Protein AF-B3VHR9-F1 (afdb_monomer_lite)

pLDDT: mean 91.95, std 8.03, range [50.22, 98.56]

Structure (mmCIF, N/CA/C/O backbone):
data_AF-B3VHR9-F1
#
_entry.id   AF-B3VHR9-F1
#
loop_
_atom_site.group_PDB
_atom_site.id
_atom_site.type_symbol
_atom_site.label_atom_id
_atom_site.label_alt_id
_atom_site.label_comp_id
_atom_site.label_asym_id
_atom_site.label_entity_id
_atom_site.label_seq_id
_atom_site.pdbx_PDB_ins_code
_atom_site.Cartn_x
_atom_site.Cartn_y
_atom_site.Cartn_z
_atom_site.occupancy
_atom_site.B_iso_or_equiv
_atom_site.auth_seq_id
_atom_site.auth_comp_id
_atom_site.auth_asym_id
_atom_site.auth_atom_id
_atom_site.pdbx_PDB_model_num
ATOM 1 N N . MET A 1 1 ? -18.733 4.917 13.912 1.00 50.22 1 MET A N 1
AT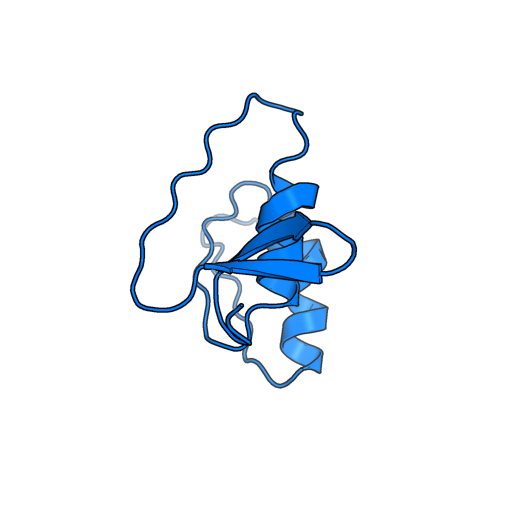OM 2 C CA . MET A 1 1 ? -17.531 4.851 13.050 1.00 50.22 1 MET A CA 1
ATOM 3 C C . MET A 1 1 ? -17.327 3.386 12.721 1.00 50.22 1 MET A C 1
ATOM 5 O O . MET A 1 1 ? -17.398 2.587 13.644 1.00 50.22 1 MET A O 1
ATOM 9 N N . GLY A 1 2 ? -17.244 3.021 11.441 1.00 57.38 2 GLY A N 1
ATOM 10 C CA . GLY A 1 2 ? -17.187 1.611 11.042 1.00 57.38 2 GLY A CA 1
ATOM 11 C C . GLY A 1 2 ? -15.868 0.950 11.449 1.00 57.38 2 GLY A C 1
ATOM 12 O O . GLY A 1 2 ? -14.835 1.609 11.449 1.00 57.38 2 GLY A O 1
ATOM 13 N N . ASN A 1 3 ? -15.906 -0.348 11.756 1.00 73.31 3 ASN A N 1
ATOM 14 C CA . ASN A 1 3 ? -14.710 -1.149 12.064 1.00 73.31 3 ASN A CA 1
ATOM 15 C C . ASN A 1 3 ? -14.025 -1.710 10.801 1.00 73.31 3 ASN A C 1
ATOM 17 O O . ASN A 1 3 ? -13.046 -2.443 10.898 1.00 73.31 3 ASN A O 1
ATOM 21 N N . LYS A 1 4 ? -14.569 -1.418 9.613 1.00 85.81 4 LYS A N 1
ATOM 22 C CA . LYS A 1 4 ? -14.107 -1.927 8.319 1.00 85.81 4 LYS A CA 1
ATOM 23 C C . LYS A 1 4 ? -14.411 -0.897 7.233 1.00 85.81 4 LYS A C 1
ATOM 25 O O . LYS A 1 4 ? -15.503 -0.329 7.222 1.00 85.81 4 LYS A O 1
ATOM 30 N N . GLY A 1 5 ? -13.453 -0.645 6.344 1.00 90.94 5 GLY A N 1
ATOM 31 C CA . GLY A 1 5 ? -13.581 0.371 5.302 1.00 90.94 5 GLY A CA 1
ATOM 32 C C . GLY A 1 5 ? -12.251 1.007 4.907 1.00 90.94 5 GLY A C 1
ATOM 33 O O . GLY A 1 5 ? -11.186 0.566 5.338 1.00 90.94 5 GLY A O 1
ATOM 34 N N . ILE A 1 6 ? -12.327 2.058 4.094 1.00 92.69 6 ILE A N 1
ATOM 35 C CA . ILE A 1 6 ? -11.171 2.862 3.690 1.00 92.69 6 ILE A CA 1
ATOM 36 C C . ILE A 1 6 ? -10.844 3.837 4.820 1.00 92.69 6 ILE A C 1
ATOM 38 O O . ILE A 1 6 ? -11.682 4.651 5.208 1.00 92.69 6 ILE A O 1
ATOM 42 N N . LEU A 1 7 ? -9.626 3.767 5.347 1.00 93.56 7 LEU A N 1
ATOM 43 C CA . LEU A 1 7 ? -9.101 4.725 6.310 1.00 93.56 7 LEU A CA 1
ATOM 44 C C . LEU A 1 7 ? -8.889 6.077 5.616 1.00 93.56 7 LEU A C 1
ATOM 46 O O . LEU A 1 7 ? -8.086 6.177 4.689 1.00 93.56 7 LEU A O 1
ATOM 50 N N . VAL A 1 8 ? -9.588 7.115 6.077 1.00 93.00 8 VAL A N 1
ATOM 51 C CA . VAL A 1 8 ? -9.522 8.467 5.485 1.00 93.00 8 VAL A CA 1
ATOM 52 C C . VAL A 1 8 ? -8.880 9.508 6.394 1.00 93.00 8 VAL A C 1
ATOM 54 O O . VAL A 1 8 ? -8.548 10.598 5.940 1.00 93.00 8 VAL A O 1
ATOM 57 N N . GLY A 1 9 ? -8.680 9.194 7.675 1.00 92.38 9 GLY A N 1
ATOM 58 C CA . GLY A 1 9 ? -8.006 10.104 8.593 1.00 92.38 9 GLY A CA 1
ATOM 59 C C . GLY A 1 9 ? -8.175 9.737 10.059 1.00 92.38 9 GLY A C 1
ATOM 60 O O . GLY A 1 9 ? -8.562 8.620 10.411 1.00 92.38 9 GLY A O 1
ATOM 61 N N . LYS A 1 10 ? -7.883 10.709 10.925 1.00 93.06 10 LYS A N 1
ATOM 62 C CA . LYS A 1 10 ? -8.004 10.603 12.380 1.00 93.06 10 LYS A CA 1
ATOM 63 C C . LYS A 1 10 ? -8.631 11.882 12.930 1.00 93.06 10 LYS A C 1
ATOM 65 O O . LYS A 1 10 ? -8.221 12.973 12.550 1.00 93.06 10 LYS A O 1
ATOM 70 N N . TYR A 1 11 ? -9.582 11.751 13.846 1.00 94.19 11 TYR A N 1
ATOM 71 C CA . TYR A 1 11 ? -10.235 12.874 14.520 1.00 94.19 11 TYR A CA 1
ATOM 72 C C . TYR A 1 11 ? -10.436 12.539 15.999 1.00 94.19 11 TYR A C 1
ATOM 74 O O . TYR A 1 11 ? -10.938 11.464 16.318 1.00 94.19 11 TYR A O 1
ATOM 82 N N . HIS A 1 12 ? -9.995 13.421 16.906 1.00 95.25 12 HIS A N 1
ATOM 83 C CA . HIS A 1 12 ? -9.997 13.185 18.367 1.00 95.25 12 HIS A CA 1
ATOM 84 C C . HIS A 1 12 ? -9.454 11.805 18.752 1.00 95.25 12 HIS A C 1
ATOM 86 O O . HIS A 1 12 ? -10.093 11.024 19.453 1.00 95.25 12 HIS A O 1
ATOM 92 N N . ASN A 1 13 ? -8.274 11.477 18.224 1.00 93.00 13 ASN A N 1
ATOM 93 C CA . ASN A 1 13 ? -7.612 10.186 18.406 1.00 93.00 13 ASN A CA 1
ATOM 94 C C . ASN A 1 13 ? -8.363 8.942 17.891 1.00 93.00 13 ASN A C 1
ATOM 96 O O . ASN A 1 13 ? -7.849 7.837 18.040 1.00 93.00 13 ASN A O 1
ATOM 100 N N . LYS A 1 14 ? -9.504 9.097 17.216 1.00 91.44 14 LYS A N 1
ATOM 101 C CA . LYS A 1 14 ? -10.256 7.998 16.603 1.00 91.44 14 LYS A CA 1
ATOM 102 C C . LYS A 1 14 ? -10.002 7.951 15.104 1.00 91.44 14 LYS A C 1
ATOM 104 O O . LYS A 1 14 ? -9.991 8.988 14.441 1.00 91.44 14 LYS A O 1
ATOM 109 N N . TYR A 1 15 ? -9.797 6.752 14.568 1.00 92.75 15 TYR A N 1
ATOM 110 C CA . TYR A 1 15 ? -9.681 6.557 13.127 1.00 92.75 15 TYR A CA 1
ATOM 111 C C . TYR A 1 15 ? -11.035 6.751 12.445 1.00 92.75 15 TYR A C 1
ATOM 113 O O . TYR A 1 15 ? -12.067 6.276 12.922 1.00 92.75 15 TYR A O 1
ATOM 121 N N . LEU A 1 16 ? -11.016 7.462 11.322 1.00 92.62 16 LEU A N 1
ATOM 122 C CA . LEU A 1 16 ? -12.174 7.679 10.469 1.00 92.62 16 LEU A CA 1
ATOM 123 C C . LEU A 1 16 ? -12.104 6.710 9.294 1.00 92.62 16 LEU A C 1
ATOM 125 O O . LEU A 1 16 ? -11.130 6.717 8.539 1.00 92.62 16 LEU A O 1
ATOM 129 N N . MET A 1 17 ? -13.142 5.889 9.141 1.00 92.19 17 MET A N 1
ATOM 130 C CA . MET A 1 17 ? -13.234 4.889 8.079 1.00 92.19 17 MET A CA 1
ATOM 131 C C . MET A 1 17 ? -14.522 5.077 7.279 1.00 92.19 17 MET A C 1
ATOM 133 O O . MET A 1 17 ? -15.604 5.182 7.862 1.00 92.19 17 MET A O 1
ATOM 137 N N . LEU A 1 18 ? -14.395 5.089 5.952 1.00 91.75 18 LEU A N 1
ATOM 138 C CA . LEU A 1 18 ? -15.512 5.022 5.013 1.00 91.75 18 LEU A CA 1
ATOM 139 C C . LEU A 1 18 ? -15.858 3.555 4.762 1.00 91.75 18 LEU A C 1
ATOM 141 O O . LEU A 1 18 ? -15.090 2.828 4.132 1.00 91.75 18 LEU A O 1
ATOM 145 N N . GLY A 1 19 ? -16.979 3.110 5.327 1.00 89.19 19 GLY A N 1
ATOM 146 C CA . GLY A 1 19 ? -17.474 1.741 5.192 1.00 89.19 19 GLY A CA 1
ATOM 147 C C . GLY A 1 19 ? -18.484 1.577 4.055 1.00 89.19 19 GLY A C 1
ATOM 148 O O . GLY A 1 19 ? -18.979 2.550 3.492 1.00 89.19 19 GLY A O 1
ATOM 149 N N . GLY A 1 20 ? -18.840 0.325 3.770 1.00 86.00 20 GLY A N 1
ATOM 150 C CA . GLY A 1 20 ? -19.805 -0.021 2.725 1.00 86.00 20 GLY A CA 1
ATOM 151 C C . GLY A 1 20 ? -19.222 0.030 1.311 1.00 86.00 20 GLY A C 1
ATOM 152 O O . GLY A 1 20 ? -18.020 0.201 1.114 1.00 86.00 20 GLY A O 1
ATOM 153 N N . GLN A 1 21 ? -20.090 -0.153 0.316 1.00 83.50 21 GLN A N 1
ATOM 154 C CA . GLN A 1 21 ? -19.725 -0.106 -1.099 1.00 83.50 21 GLN A CA 1
ATOM 155 C C . GLN A 1 21 ? -19.714 1.350 -1.577 1.00 83.50 21 GLN A C 1
ATOM 157 O O . GLN A 1 21 ? -20.693 1.854 -2.121 1.00 83.50 21 GLN A O 1
ATOM 162 N N . GLN A 1 22 ? -18.611 2.044 -1.311 1.00 83.62 22 GLN A N 1
ATOM 163 C CA . GLN A 1 22 ? -18.411 3.444 -1.680 1.00 83.62 22 GLN A CA 1
ATOM 164 C C . GLN A 1 22 ? -17.165 3.604 -2.550 1.00 83.62 22 GLN A C 1
ATOM 166 O O . GLN A 1 22 ? -16.201 2.849 -2.423 1.00 83.62 22 GLN A O 1
ATOM 171 N N . PHE A 1 23 ? -17.177 4.623 -3.406 1.00 87.81 23 PHE A N 1
ATOM 172 C CA . PHE A 1 23 ? -16.016 5.033 -4.190 1.00 87.81 23 PHE A CA 1
ATOM 173 C C . PHE A 1 23 ? -15.342 6.241 -3.540 1.00 87.81 23 PHE A C 1
ATOM 175 O O . PHE A 1 23 ? -16.014 7.117 -2.997 1.00 87.81 23 PHE A O 1
ATOM 182 N N . VAL A 1 24 ? -14.010 6.299 -3.613 1.00 90.12 24 VAL A N 1
ATOM 183 C CA . VAL A 1 24 ? -13.207 7.402 -3.069 1.00 90.12 24 VAL A CA 1
ATOM 184 C C . VAL A 1 24 ? -12.286 7.940 -4.156 1.00 90.12 24 VAL A C 1
ATOM 186 O O . VAL A 1 24 ? -11.545 7.181 -4.776 1.00 90.12 24 VAL A O 1
ATOM 189 N N . LEU A 1 25 ? -12.301 9.260 -4.346 1.00 92.81 25 LEU A N 1
ATOM 190 C CA . LEU A 1 25 ? -11.330 9.984 -5.161 1.00 92.81 25 LEU A CA 1
ATOM 191 C C . LEU A 1 25 ? -10.429 10.815 -4.242 1.00 92.81 25 LEU A C 1
ATOM 193 O O . LEU A 1 25 ? -10.911 11.679 -3.513 1.00 92.81 25 LEU A O 1
ATOM 197 N N . LEU A 1 26 ? -9.117 10.577 -4.302 1.00 91.75 26 LEU A N 1
ATOM 198 C CA . LEU A 1 26 ? -8.118 11.381 -3.599 1.00 91.75 26 LEU A CA 1
ATOM 199 C C . LEU A 1 26 ? -7.384 12.288 -4.589 1.00 91.75 26 LEU A C 1
ATOM 201 O O . LEU A 1 26 ? -6.508 11.835 -5.327 1.00 91.75 26 LEU A O 1
ATOM 205 N N . ALA A 1 27 ? -7.703 13.578 -4.563 1.00 92.25 27 ALA A N 1
ATOM 206 C CA . ALA A 1 27 ? -6.980 14.595 -5.316 1.00 92.25 27 ALA A CA 1
ATOM 207 C C . ALA A 1 27 ? -5.936 15.266 -4.413 1.00 92.25 27 ALA A C 1
ATOM 209 O O . ALA A 1 27 ? -6.280 15.895 -3.416 1.00 92.25 27 ALA A O 1
ATOM 210 N N . ALA A 1 28 ? -4.654 15.126 -4.754 1.00 91.44 28 ALA A N 1
ATOM 211 C CA . ALA A 1 28 ? -3.570 15.797 -4.042 1.00 91.44 28 ALA A CA 1
ATOM 212 C C . ALA A 1 28 ? -2.368 16.054 -4.974 1.00 91.44 28 ALA A C 1
ATOM 214 O O . ALA A 1 28 ? -2.026 15.166 -5.770 1.00 91.44 28 ALA A O 1
ATOM 215 N N . PRO A 1 29 ? -1.679 17.211 -4.858 1.00 91.38 29 PRO A N 1
ATOM 216 C CA . PRO A 1 29 ? -0.510 17.539 -5.677 1.00 91.38 29 PRO A CA 1
ATOM 217 C C . PRO A 1 29 ? 0.609 16.494 -5.597 1.00 91.38 29 PRO A C 1
ATOM 219 O O . PRO A 1 29 ? 0.659 15.644 -4.700 1.00 91.38 29 PRO A O 1
ATOM 222 N N . THR A 1 30 ? 1.569 16.545 -6.516 1.00 89.38 30 THR A N 1
ATOM 223 C CA . THR A 1 30 ? 2.800 15.751 -6.384 1.00 89.38 30 THR A CA 1
ATOM 224 C C . THR A 1 30 ? 3.549 16.122 -5.104 1.00 89.38 30 THR A C 1
ATOM 226 O O . THR A 1 30 ? 3.549 17.282 -4.709 1.00 89.38 30 THR A O 1
ATOM 229 N N . ARG A 1 31 ? 4.197 15.139 -4.460 1.00 87.00 31 ARG A N 1
ATOM 230 C CA . ARG A 1 31 ? 4.972 15.320 -3.211 1.00 87.00 31 ARG A CA 1
ATOM 231 C C . ARG A 1 31 ? 4.165 15.824 -1.997 1.00 87.00 31 ARG A C 1
ATOM 233 O O . ARG A 1 31 ? 4.749 16.155 -0.979 1.00 87.00 31 ARG A O 1
ATOM 240 N N . SER A 1 32 ? 2.834 15.779 -2.059 1.00 90.50 32 SER A N 1
ATOM 241 C CA . SER A 1 32 ? 1.922 16.097 -0.941 1.00 90.50 32 SER A CA 1
ATOM 242 C C . SER A 1 32 ? 1.793 14.992 0.118 1.00 90.50 32 SER A C 1
ATOM 244 O O . SER A 1 32 ? 1.020 15.123 1.060 1.00 90.50 32 SER A O 1
ATOM 246 N N . GLY A 1 33 ? 2.492 13.866 -0.053 1.00 90.50 33 GLY A N 1
ATOM 247 C CA . GLY A 1 33 ? 2.438 12.753 0.895 1.00 90.50 33 GLY A CA 1
ATOM 248 C C . GLY A 1 33 ? 1.235 11.816 0.746 1.00 90.50 33 GLY A C 1
ATOM 249 O O . GLY A 1 33 ? 1.074 10.943 1.589 1.00 90.50 33 GLY A O 1
ATOM 250 N N . LYS A 1 34 ? 0.427 11.904 -0.326 1.00 92.06 34 LYS A N 1
ATOM 251 C CA . LYS A 1 34 ? -0.743 11.014 -0.533 1.00 92.06 34 LYS A CA 1
ATOM 252 C C . LYS A 1 34 ? -0.453 9.509 -0.395 1.00 92.06 34 LYS A C 1
ATOM 254 O O . LYS A 1 34 ? -1.301 8.765 0.094 1.00 92.06 34 LYS A O 1
ATOM 259 N N . GLY A 1 35 ? 0.748 9.072 -0.786 1.00 91.50 35 GLY A N 1
ATOM 260 C CA . GLY A 1 35 ? 1.194 7.686 -0.631 1.00 91.50 35 GLY A CA 1
ATOM 261 C C . GLY A 1 35 ? 1.291 7.278 0.840 1.00 91.50 35 GLY A C 1
ATOM 262 O O . GLY A 1 35 ? 0.687 6.297 1.254 1.00 91.50 35 GLY A O 1
ATOM 263 N N . VAL A 1 36 ? 1.976 8.091 1.645 1.00 93.56 36 VAL A N 1
ATOM 264 C CA . VAL A 1 36 ? 2.183 7.850 3.081 1.00 93.56 36 VAL A CA 1
ATOM 265 C C . VAL A 1 36 ? 0.920 8.127 3.903 1.00 93.56 36 VAL A C 1
ATOM 267 O O . VAL A 1 36 ? 0.677 7.444 4.890 1.00 93.56 36 VAL A O 1
ATOM 270 N N . ALA A 1 37 ? 0.104 9.104 3.505 1.00 91.88 37 ALA A N 1
ATOM 271 C CA . ALA A 1 37 ? -1.067 9.527 4.270 1.00 91.88 37 ALA A CA 1
ATOM 272 C C . ALA A 1 37 ? -2.298 8.634 4.055 1.00 91.88 37 ALA A C 1
ATOM 274 O O . ALA A 1 37 ? -3.059 8.425 4.995 1.00 91.88 37 ALA A O 1
ATOM 275 N N . ILE A 1 38 ? -2.506 8.118 2.835 1.00 94.25 38 ILE A N 1
ATOM 276 C CA . ILE A 1 38 ? -3.714 7.353 2.485 1.00 94.25 38 ILE A CA 1
ATOM 277 C C . ILE A 1 38 ? -3.382 5.973 1.917 1.00 94.25 38 ILE A C 1
ATOM 279 O O . ILE A 1 38 ? -3.918 4.983 2.412 1.00 94.25 38 ILE A O 1
ATOM 283 N N . VAL A 1 39 ? -2.516 5.875 0.902 1.00 95.56 39 VAL A N 1
ATOM 284 C CA . VAL A 1 39 ? -2.327 4.614 0.156 1.00 95.56 39 VAL A CA 1
ATOM 285 C C . VAL A 1 39 ? -1.710 3.523 1.034 1.00 95.56 39 VAL A C 1
ATOM 287 O O . VAL A 1 39 ? -2.338 2.494 1.265 1.00 95.56 39 VAL A O 1
ATOM 290 N N . ILE A 1 40 ? -0.514 3.760 1.575 1.00 97.06 40 ILE A N 1
ATOM 291 C CA .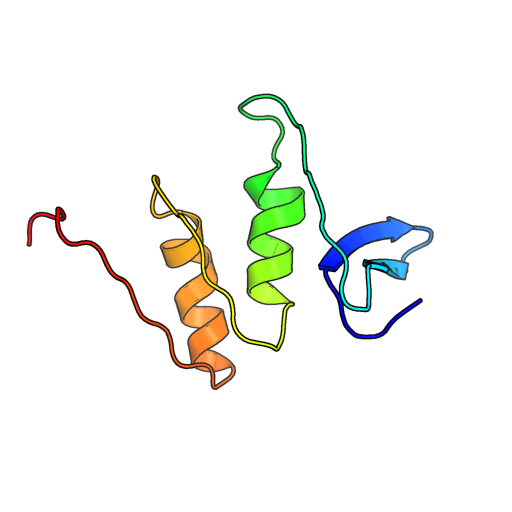 ILE A 1 40 ? 0.220 2.792 2.398 1.00 97.06 40 ILE A CA 1
ATOM 292 C C . ILE A 1 40 ? -0.583 2.399 3.651 1.00 97.06 40 ILE A C 1
ATOM 294 O O . ILE A 1 40 ? -0.745 1.199 3.873 1.00 97.06 40 ILE A O 1
ATOM 298 N N . PRO A 1 41 ? -1.163 3.333 4.438 1.00 96.38 41 PRO A N 1
ATOM 299 C CA . PRO A 1 41 ? -1.989 2.965 5.587 1.00 96.38 41 PRO A CA 1
ATOM 300 C C . PRO A 1 41 ? -3.164 2.057 5.224 1.00 96.38 41 PRO A C 1
ATOM 302 O O . PRO A 1 41 ? -3.436 1.099 5.942 1.00 96.38 41 PRO A O 1
ATOM 305 N N . ASN A 1 42 ? -3.834 2.300 4.092 1.00 96.25 42 ASN A N 1
ATOM 306 C CA . ASN A 1 42 ? -4.911 1.422 3.639 1.00 96.25 42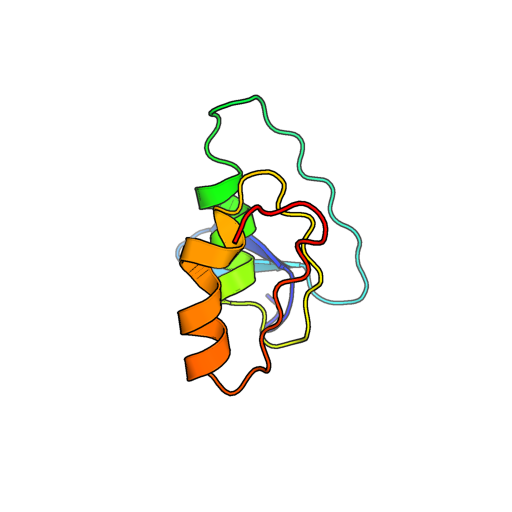 ASN A CA 1
ATOM 307 C C . ASN A 1 42 ? -4.388 0.054 3.194 1.00 96.25 42 ASN A C 1
ATOM 309 O O . ASN A 1 42 ? -4.985 -0.953 3.547 1.00 96.25 42 ASN A O 1
ATOM 313 N N . LEU A 1 43 ? -3.251 -0.028 2.504 1.00 97.56 43 LEU A N 1
ATOM 314 C CA . LEU A 1 43 ? -2.660 -1.322 2.143 1.00 97.56 43 LEU A CA 1
ATOM 315 C C . LEU A 1 43 ? -2.182 -2.129 3.356 1.00 97.56 43 LEU A C 1
ATOM 317 O O . LEU A 1 43 ? -2.138 -3.356 3.290 1.00 97.56 43 LEU A O 1
ATOM 321 N N . LEU A 1 44 ? -1.865 -1.476 4.471 1.00 96.62 44 LEU A N 1
ATOM 322 C CA . LEU A 1 44 ? -1.532 -2.155 5.722 1.00 96.62 44 LEU A CA 1
ATOM 323 C C . LEU A 1 44 ? -2.778 -2.507 6.553 1.00 96.62 44 LEU A C 1
ATOM 325 O O . LEU A 1 44 ? -2.762 -3.499 7.269 1.00 96.62 44 LEU A O 1
ATOM 329 N N . ASN A 1 45 ? -3.865 -1.738 6.459 1.00 94.44 45 ASN A N 1
ATOM 330 C CA . ASN A 1 45 ? -5.048 -1.921 7.307 1.00 94.44 45 ASN A CA 1
ATOM 331 C C . ASN A 1 45 ? -6.203 -2.691 6.639 1.00 94.44 45 ASN A C 1
ATOM 333 O O . ASN A 1 45 ? -6.998 -3.329 7.325 1.00 94.44 45 ASN A O 1
ATOM 337 N N . TYR A 1 46 ? -6.347 -2.613 5.314 1.00 94.25 46 TYR A N 1
ATOM 338 C CA . TYR A 1 46 ? -7.487 -3.193 4.605 1.00 94.25 46 TYR A CA 1
ATOM 339 C C . TYR A 1 46 ? -7.383 -4.720 4.589 1.00 94.25 46 TYR A C 1
ATOM 341 O O . TYR A 1 46 ? -6.465 -5.291 3.987 1.00 94.25 46 TYR A O 1
ATOM 349 N N . SER A 1 47 ? -8.324 -5.362 5.283 1.00 91.19 47 SER A N 1
ATOM 350 C CA . SER A 1 47 ? -8.304 -6.799 5.566 1.00 91.19 47 SER A CA 1
ATOM 351 C C . SER A 1 47 ? -8.726 -7.669 4.387 1.00 91.19 47 SER A C 1
ATOM 353 O O . SER A 1 47 ? -8.342 -8.834 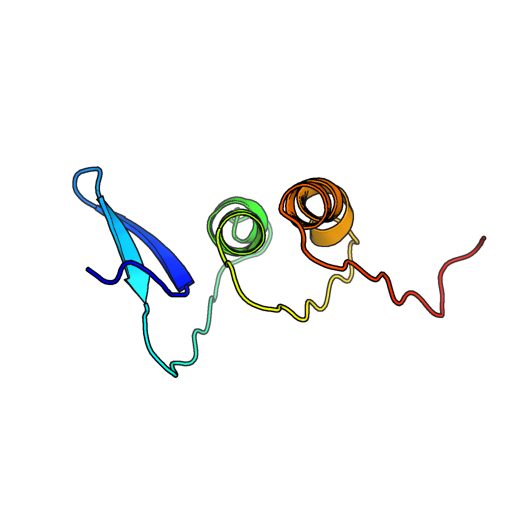4.334 1.00 91.19 47 SER A O 1
ATOM 355 N N . ASP A 1 48 ? -9.468 -7.104 3.436 1.00 92.62 48 ASP A N 1
ATOM 356 C CA . ASP A 1 48 ? -9.884 -7.809 2.229 1.00 92.62 48 ASP A CA 1
ATOM 357 C C . ASP A 1 48 ? -8.844 -7.662 1.100 1.00 92.62 48 ASP A C 1
ATOM 359 O O . ASP A 1 48 ? -7.759 -7.086 1.256 1.00 92.62 48 ASP A O 1
ATOM 363 N N . SER A 1 49 ? -9.191 -8.212 -0.063 1.00 95.00 49 SER A N 1
ATOM 364 C CA . SER A 1 49 ? -8.358 -8.195 -1.265 1.00 95.00 49 SER A CA 1
ATOM 365 C C . SER A 1 49 ? -8.211 -6.789 -1.848 1.00 95.00 49 SER A C 1
ATOM 367 O O . SER A 1 49 ? -9.140 -5.984 -1.810 1.00 95.00 49 SER A O 1
ATOM 369 N N . VAL A 1 50 ? -7.043 -6.515 -2.429 1.00 96.12 50 VAL A N 1
ATOM 370 C CA . VAL A 1 50 ? -6.728 -5.246 -3.097 1.00 96.12 50 VAL A CA 1
ATOM 371 C C . VAL A 1 50 ? -6.032 -5.518 -4.426 1.00 96.12 50 VAL A C 1
ATOM 373 O O . VAL A 1 50 ? -5.218 -6.433 -4.530 1.00 96.12 50 VAL A O 1
ATOM 376 N N . VAL A 1 51 ? -6.332 -4.692 -5.425 1.00 97.12 51 VAL A N 1
ATOM 377 C CA . VAL A 1 51 ? -5.592 -4.612 -6.688 1.00 97.12 51 VAL A CA 1
ATOM 378 C C . VAL A 1 51 ? -5.039 -3.200 -6.778 1.00 97.12 51 VAL A C 1
ATOM 380 O O . VAL A 1 51 ? -5.777 -2.233 -6.588 1.00 97.12 51 VAL A O 1
ATOM 383 N N . VAL A 1 52 ? -3.736 -3.077 -7.015 1.00 97.06 52 VAL A N 1
ATOM 384 C CA . VAL A 1 52 ? -3.031 -1.796 -6.948 1.00 97.06 52 VAL A CA 1
ATOM 385 C C . VAL A 1 52 ? -2.261 -1.588 -8.239 1.00 97.06 52 VAL A C 1
ATOM 387 O O . VAL A 1 52 ? -1.414 -2.404 -8.592 1.00 97.06 52 VAL A O 1
ATOM 390 N N . LEU A 1 53 ? -2.527 -0.474 -8.919 1.00 96.44 53 LEU A N 1
ATOM 391 C CA . LEU A 1 53 ? -1.642 0.022 -9.966 1.00 96.44 53 LEU A CA 1
ATOM 392 C C . LEU A 1 53 ? -0.467 0.744 -9.300 1.00 96.44 53 LEU A C 1
ATOM 394 O O . LEU A 1 53 ? -0.637 1.825 -8.735 1.00 96.44 53 LEU A O 1
ATOM 398 N N . ASP A 1 54 ? 0.714 0.139 -9.353 1.00 95.06 54 ASP A N 1
ATOM 399 C CA . ASP A 1 54 ? 1.902 0.609 -8.640 1.00 95.06 54 ASP A CA 1
ATOM 400 C C . ASP A 1 54 ? 3.065 0.885 -9.596 1.00 95.06 54 ASP A C 1
ATOM 402 O O . ASP A 1 54 ? 4.042 0.145 -9.653 1.00 95.06 54 ASP A O 1
ATOM 406 N N . LEU A 1 55 ? 2.958 1.975 -10.361 1.00 90.88 55 LEU A N 1
ATOM 407 C CA . LEU A 1 55 ? 3.937 2.341 -11.397 1.00 90.88 55 LEU A CA 1
ATOM 408 C C . LEU A 1 55 ? 5.369 2.524 -10.869 1.00 90.88 55 LEU A C 1
ATOM 410 O O . LEU A 1 55 ? 6.316 2.444 -11.642 1.00 90.88 55 LEU A O 1
ATOM 414 N N . LYS A 1 56 ? 5.529 2.819 -9.573 1.00 91.12 56 LYS A N 1
ATOM 415 C CA . LYS A 1 56 ? 6.834 3.054 -8.937 1.00 91.12 56 LYS A CA 1
ATOM 416 C C . LYS A 1 56 ? 7.322 1.887 -8.084 1.00 91.12 56 LYS A C 1
ATOM 418 O O . LYS A 1 56 ? 8.405 1.979 -7.518 1.00 91.12 56 LYS A O 1
ATOM 423 N N . LEU A 1 57 ? 6.511 0.840 -7.939 1.00 94.50 57 LEU A N 1
ATOM 424 C CA . LEU A 1 57 ? 6.763 -0.309 -7.068 1.00 94.50 57 LEU A CA 1
ATOM 425 C C . LEU A 1 57 ? 6.881 0.012 -5.557 1.00 94.50 57 LEU A C 1
ATOM 427 O O . LEU A 1 57 ? 7.178 -0.868 -4.748 1.00 94.50 57 LEU A O 1
ATOM 431 N N . GLU A 1 58 ? 6.631 1.256 -5.139 1.00 96.06 58 GLU A N 1
ATOM 432 C CA . GLU A 1 58 ? 6.758 1.692 -3.741 1.00 96.06 58 GLU A CA 1
ATOM 433 C C . GLU A 1 58 ? 5.729 0.990 -2.845 1.00 96.06 58 GLU A C 1
ATOM 435 O O . GLU A 1 58 ? 6.048 0.569 -1.731 1.00 96.06 58 GLU A O 1
ATOM 440 N N . ASN A 1 59 ? 4.497 0.818 -3.331 1.00 97.56 59 ASN A N 1
ATOM 441 C CA . ASN A 1 59 ? 3.436 0.191 -2.549 1.00 97.56 59 ASN A CA 1
ATOM 442 C C . ASN A 1 59 ? 3.738 -1.291 -2.318 1.00 97.56 59 ASN A C 1
ATOM 444 O O . ASN A 1 59 ? 3.597 -1.784 -1.195 1.00 97.56 59 ASN A O 1
ATOM 448 N N . PHE A 1 60 ? 4.182 -1.999 -3.359 1.00 97.62 60 PHE A N 1
ATOM 449 C CA . PHE A 1 60 ? 4.561 -3.400 -3.263 1.00 97.62 60 PHE A CA 1
ATOM 450 C C . PHE A 1 60 ? 5.739 -3.584 -2.305 1.00 97.62 60 PHE A C 1
ATOM 452 O O . PHE A 1 60 ? 5.637 -4.372 -1.361 1.00 97.62 60 PHE A O 1
ATOM 459 N N . LEU A 1 61 ? 6.827 -2.830 -2.486 1.00 97.62 61 LEU A N 1
ATOM 460 C CA . LEU A 1 61 ? 8.033 -2.949 -1.661 1.00 97.62 61 LEU A CA 1
ATOM 461 C C . LEU A 1 61 ? 7.756 -2.685 -0.175 1.00 97.62 61 LEU A C 1
ATOM 463 O O . LEU A 1 61 ? 8.277 -3.398 0.684 1.00 97.62 61 LEU A O 1
ATOM 467 N N . LEU A 1 62 ? 6.906 -1.702 0.134 1.00 98.06 62 LEU A N 1
ATOM 468 C CA . LEU A 1 62 ? 6.632 -1.296 1.513 1.00 98.06 62 LEU A CA 1
ATOM 469 C C . LEU A 1 62 ? 5.578 -2.161 2.216 1.00 98.06 62 LEU A C 1
ATOM 471 O O . LEU A 1 62 ? 5.609 -2.267 3.441 1.00 98.06 62 LEU A O 1
ATOM 475 N N . THR A 1 63 ? 4.639 -2.772 1.484 1.00 98.56 63 THR A N 1
ATOM 476 C CA . THR A 1 63 ? 3.444 -3.378 2.111 1.00 98.56 63 THR A CA 1
ATOM 477 C C . THR A 1 63 ? 3.269 -4.874 1.858 1.00 98.56 63 THR A C 1
ATOM 479 O O . THR A 1 63 ? 2.652 -5.553 2.683 1.00 98.56 63 THR A O 1
ATOM 482 N N . SER A 1 64 ? 3.855 -5.430 0.790 1.00 98.25 64 SER A N 1
ATOM 483 C CA . SER A 1 64 ? 3.679 -6.841 0.395 1.00 98.25 64 SER A CA 1
ATOM 484 C C . SER A 1 64 ? 4.012 -7.821 1.521 1.00 98.25 64 SER A C 1
ATOM 486 O O . SER A 1 64 ? 3.198 -8.674 1.869 1.00 98.25 64 SER A O 1
ATOM 488 N N . LYS A 1 65 ? 5.180 -7.659 2.155 1.00 98.31 65 LYS A N 1
ATOM 489 C CA . LYS A 1 65 ? 5.638 -8.529 3.249 1.00 98.31 65 LYS A CA 1
ATOM 490 C C . LYS A 1 65 ? 4.706 -8.476 4.456 1.00 98.31 65 LYS A C 1
ATOM 492 O O . LYS A 1 65 ? 4.487 -9.504 5.089 1.00 98.31 65 LYS A O 1
ATOM 497 N N . PHE A 1 66 ? 4.155 -7.304 4.778 1.00 98.38 66 PHE A N 1
ATOM 498 C CA . PHE A 1 66 ? 3.186 -7.178 5.863 1.00 98.38 66 PHE A CA 1
ATOM 499 C C . PHE A 1 66 ? 1.897 -7.932 5.525 1.00 98.38 66 PHE A C 1
ATOM 501 O O . PHE A 1 66 ? 1.441 -8.744 6.326 1.00 98.38 66 PHE A O 1
ATOM 508 N N . ARG A 1 67 ? 1.343 -7.726 4.325 1.00 98.12 67 ARG A N 1
ATOM 509 C CA . ARG A 1 67 ? 0.118 -8.413 3.887 1.00 98.12 67 ARG A CA 1
ATOM 510 C C . ARG A 1 67 ? 0.304 -9.935 3.860 1.00 98.12 67 ARG A C 1
ATOM 512 O O . ARG A 1 67 ? -0.535 -10.655 4.396 1.00 98.12 67 ARG A O 1
ATOM 519 N N . ALA A 1 68 ? 1.444 -10.413 3.356 1.00 98.31 68 ALA A N 1
ATOM 520 C CA . ALA A 1 68 ? 1.796 -11.833 3.343 1.00 98.31 68 ALA A CA 1
ATOM 521 C C . ALA A 1 68 ? 1.909 -12.434 4.753 1.00 98.31 68 ALA A C 1
ATOM 523 O O . ALA A 1 68 ? 1.324 -13.479 5.031 1.00 98.31 68 ALA A O 1
ATOM 524 N N . LYS A 1 69 ? 2.598 -11.748 5.677 1.00 98.12 69 LYS A N 1
ATOM 525 C CA . LYS A 1 69 ? 2.701 -12.176 7.085 1.00 98.12 69 LYS A CA 1
ATOM 526 C C . LYS A 1 69 ? 1.346 -12.245 7.794 1.00 98.12 69 LYS A C 1
ATOM 528 O O . LYS A 1 69 ? 1.202 -13.024 8.727 1.00 98.12 69 LYS A O 1
ATOM 533 N N . ASN A 1 70 ? 0.363 -11.468 7.342 1.00 97.12 70 ASN A N 1
ATOM 534 C CA . ASN A 1 70 ? -1.009 -11.481 7.854 1.00 97.12 70 ASN A CA 1
ATOM 535 C C . ASN A 1 70 ? -1.932 -12.442 7.072 1.00 97.12 70 ASN A C 1
ATOM 537 O O . ASN A 1 70 ? -3.148 -12.271 7.066 1.00 97.12 7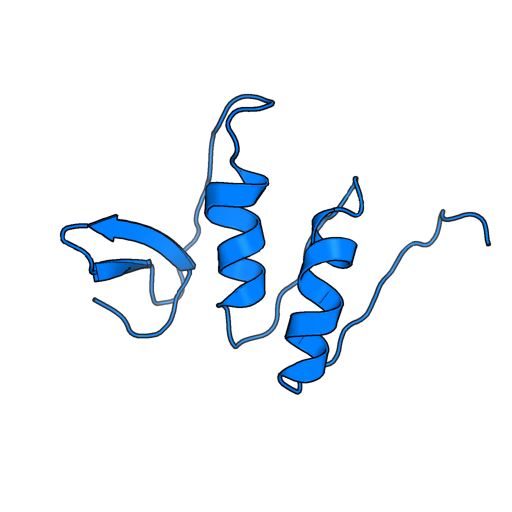0 ASN A O 1
ATOM 541 N N . GLY A 1 71 ? -1.366 -13.455 6.405 1.00 97.06 71 GLY A N 1
ATOM 542 C CA . GLY A 1 71 ? -2.117 -14.562 5.804 1.00 97.06 71 GLY A CA 1
ATOM 543 C C . GLY A 1 71 ? -2.691 -14.288 4.415 1.00 97.06 71 GLY A C 1
ATOM 544 O O . GLY A 1 71 ? -3.424 -15.121 3.882 1.00 97.06 71 GLY A O 1
ATOM 545 N N . GLN A 1 72 ? -2.372 -13.149 3.801 1.00 97.88 72 GLN A N 1
ATOM 546 C CA . GLN A 1 72 ? -2.865 -12.829 2.466 1.00 97.88 72 GLN A CA 1
ATOM 547 C C . GLN A 1 72 ? -1.913 -13.335 1.382 1.00 97.88 72 GLN A C 1
ATOM 549 O O . GLN A 1 72 ? -0.695 -13.211 1.494 1.00 97.88 72 GLN A O 1
ATOM 554 N N . LYS A 1 73 ? -2.463 -13.858 0.284 1.00 98.38 73 LYS A N 1
ATOM 555 C CA . LYS A 1 73 ? -1.673 -14.166 -0.914 1.00 98.38 73 LYS A CA 1
ATOM 556 C C . LYS A 1 73 ? -1.291 -12.860 -1.606 1.00 98.38 73 LYS A C 1
ATOM 558 O O . LYS A 1 73 ? -2.144 -11.998 -1.806 1.00 98.38 73 LYS A O 1
ATOM 563 N N . VAL A 1 74 ? -0.021 -12.722 -1.971 1.00 98.31 74 VAL A N 1
ATOM 564 C CA . VAL A 1 74 ? 0.512 -11.511 -2.600 1.00 98.31 74 VAL A CA 1
ATOM 565 C C . VAL A 1 74 ? 1.200 -11.889 -3.901 1.00 98.31 74 VAL A C 1
ATOM 567 O O . VAL A 1 74 ? 2.043 -12.781 -3.922 1.00 98.31 74 VAL A O 1
ATOM 570 N N . TYR A 1 75 ? 0.837 -11.192 -4.972 1.00 97.81 75 TYR A N 1
ATOM 571 C CA . TYR A 1 75 ? 1.359 -11.405 -6.315 1.00 97.81 75 TYR A CA 1
ATOM 572 C C . TYR A 1 75 ? 1.873 -10.077 -6.867 1.00 97.81 75 TYR A C 1
ATOM 574 O O . TYR A 1 75 ? 1.262 -9.034 -6.630 1.00 97.81 75 TYR A O 1
ATOM 582 N N . LEU A 1 76 ? 2.980 -10.127 -7.605 1.00 96.75 76 LEU A N 1
ATOM 583 C CA . LEU A 1 76 ? 3.476 -9.015 -8.406 1.00 96.75 76 LEU A CA 1
ATOM 584 C C . LEU A 1 76 ? 3.372 -9.411 -9.873 1.00 96.75 76 LEU A C 1
ATOM 586 O O . LEU A 1 76 ? 3.981 -10.392 -10.288 1.00 96.75 76 LEU A O 1
ATOM 590 N N . PHE A 1 77 ? 2.605 -8.648 -10.644 1.00 95.50 77 PHE A N 1
ATOM 591 C CA . PHE A 1 77 ? 2.579 -8.774 -12.094 1.00 95.50 77 PHE A CA 1
ATOM 592 C C . PHE A 1 77 ? 3.341 -7.601 -12.702 1.00 95.50 77 PHE A C 1
ATOM 594 O O . PHE A 1 77 ? 2.853 -6.472 -12.707 1.00 95.50 77 PHE A O 1
ATOM 601 N N . SER A 1 78 ? 4.551 -7.882 -13.178 1.00 93.69 78 SER A N 1
ATOM 602 C CA . SER A 1 78 ? 5.446 -6.913 -13.809 1.00 93.69 78 SER A CA 1
ATOM 603 C C . SER A 1 78 ? 5.963 -7.505 -15.125 1.00 93.69 78 SER A C 1
ATOM 605 O O . SER A 1 78 ? 7.059 -8.047 -15.169 1.00 93.69 78 SER A O 1
ATOM 607 N N . PRO A 1 79 ? 5.165 -7.471 -16.207 1.00 92.19 79 PRO A N 1
ATOM 608 C CA . PRO A 1 79 ? 5.514 -8.127 -17.473 1.00 92.19 79 PRO A CA 1
ATOM 609 C C . PRO A 1 79 ? 6.664 -7.448 -18.235 1.00 92.19 79 PRO A C 1
ATOM 611 O O . PRO A 1 79 ? 7.096 -7.966 -19.258 1.00 92.19 79 PRO A O 1
ATOM 614 N N . PHE A 1 80 ? 7.127 -6.287 -17.764 1.00 87.56 80 PHE A N 1
ATOM 615 C CA . PHE A 1 80 ? 8.187 -5.494 -18.394 1.00 87.56 80 PHE A CA 1
ATOM 616 C C . PHE A 1 80 ? 9.396 -5.271 -17.475 1.00 87.56 80 PHE A C 1
ATOM 618 O O . PHE A 1 80 ? 10.243 -4.445 -17.802 1.00 87.56 80 PHE A O 1
ATOM 625 N N . SER A 1 81 ? 9.466 -5.926 -16.309 1.00 85.81 81 SER A N 1
ATOM 626 C CA . SER A 1 81 ? 10.700 -5.882 -15.516 1.00 85.81 81 SER A CA 1
ATOM 627 C C . SER A 1 81 ? 11.777 -6.705 -16.205 1.00 85.81 81 SER A C 1
ATOM 629 O O . SER A 1 81 ? 11.500 -7.811 -16.663 1.00 85.81 81 SER A O 1
ATOM 631 N N . GLU A 1 82 ? 12.986 -6.159 -16.250 1.00 80.81 82 GLU A N 1
ATOM 632 C CA . GLU A 1 82 ? 14.190 -6.936 -16.527 1.00 80.81 82 GLU A CA 1
ATOM 633 C C . GLU A 1 82 ? 14.472 -7.847 -15.318 1.00 80.81 82 GLU A C 1
ATOM 635 O O . GLU A 1 82 ? 14.172 -7.458 -14.182 1.00 80.81 82 GLU A O 1
ATOM 640 N N . ASP A 1 83 ? 14.960 -9.063 -15.582 1.00 66.75 83 ASP A N 1
ATOM 641 C CA . ASP A 1 83 ? 15.278 -10.073 -14.558 1.00 66.75 83 ASP A CA 1
ATOM 642 C C . ASP A 1 83 ? 16.419 -9.640 -13.618 1.00 66.75 83 ASP A C 1
ATOM 644 O O . ASP A 1 83 ? 17.403 -9.026 -14.098 1.00 66.75 83 ASP A O 1
#

InterPro domains:
  IPR003688 Type IV secretion system protein TraG/VirD4 [PF02534] (8-81)
  IPR051539 Type IV secretion system coupling protein TraD/TraG/VirD4-like [PTHR37937] (4-81)

Radius o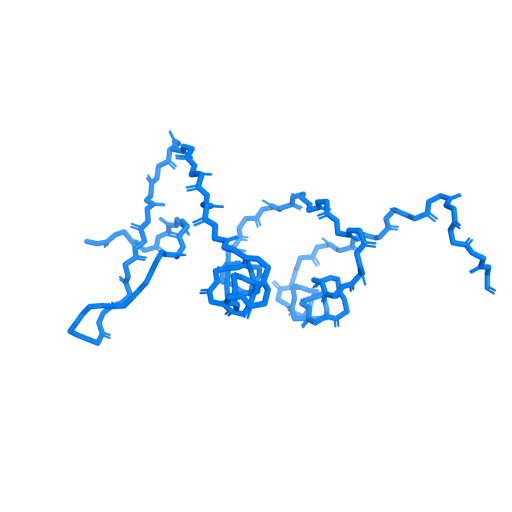f gyration: 14.12 Å; chains: 1; bounding box: 35×32×37 Å

Sequence (83 aa):
MGNKGILVGKYHNKYLMLGGQQFVLLAAPTRSGKGVAIVIPNLLNYSDSVVVLDLKLENFLLTSKFRAKNGQKVYLFSPFSED

Secondary structure (DSSP, 8-state):
--SSSEEEEEETTEEEEE-SS--------TTSSHIIIIIHHHHHH--S------TTSHHHHHHHHHHHHTT-------TT---

Organism: Escherichia coli (NCBI:txid562)

Foldseek 3Di:
DDPAAFFDDADPNHTDHDDDPDDDDDDDDPPRCCCVGGVLVCLLRHLDDDDDDDPPCPSVVRRVVNCVVVPDDDDDDDVPDDD

=== Feature glossary ===
Legend for the data blocks above and below:

— What the protein is —

The amino-acid sequence is the protein's primary structure: the linear order of residues from the N-terminus to the C-terminus, written in one-letter code. Everything else here — the 3D coordinates, the secondary structure, the domain annotations — is ultimately a consequence of this string.

Functional annotations link the protein to curated databases. InterPro entries identify conserved domains and families by matching the sequence against member-database signatures (Pfam, PROSITE, CDD, …). Gene Ontology (GO) terms describe molecular function, biological process, and cellular component in a controlled vocabulary. CATH places the structure in a hierarchical fold classification (Class/Architecture/Topology/Homologous-superfamily). The organism is the source species.

— Where its atoms are —

Atomic coordinates in PDBx/mmCIF format — the same representation the Protein Data Bank distributes. Each line of the _atom_site loop places one backbone atom in Cartesian space (units: ångströms, origin: arbitrary).

The six renders are orthographic views along the three Cartesian axes in both directions. Representation (cartoon, sticks, or surface) and color scheme (sequence-rainbow or by-chain) vary across proteins so the training set covers all the common visualization conventions.

— Local backbone conformation —

Eight-state secondary structure (DSSP): H is the canonical α-helix, G the tighter 3₁₀-helix, I the wider π-helix; E/B are β-structure, T and S are turns and bends, and '-' is everything else. DSSP derives these from the pattern of main-chain N–H···O=C hydrogen bonds, not from the sequence.

Three-state secondary structure (P-SEA) collapses the eight DSSP classes into helix (a), strand (b), and coil (c). P-SEA assigns these from Cα geometry alone — distances and angles — without requiring backbone oxygens, so it works on any Cα trace.

φ (phi) and ψ (psi) are the two rotatable backbone dihedrals per residue: φ is the C(i-1)–N–Cα–C torsion, ψ is the N–Cα–C–N(i+1) torsion, both in degrees on (−180°, 180°]. α-helical residues cluster near (−60°, −45°); β-strand residues near (−120°, +130°). A Ramachandran plot is simply a scatter of (φ, ψ) for every residue.

— Global shape and packing —

The geometric summary reports three shape descriptors. Rg (radius of gyration) measures how spread out the Cα atoms are about their centre of mass; compact globular proteins have small Rg, elongated or unfolded ones large. Cα contacts (<8 Å, |i−j|>4) count long-range residue pairs in spatial proximity — high for tightly packed folds, near zero for rods or random coil. The bounding-box extents give the protein's footprint along x, y, z in Å.

SASA measures how much of the protein is reachable by solvent. It is computed by rolling a water-sized probe over the atomic surface and summing the exposed area (Å²). Per-residue SASA distinguishes core (buried, low SASA) from surface (exposed, high SASA) residues; total SASA is a whole-molecule size measure.

Plot images: a contact map (which residues are close in 3D, as an N×N binary image), a Ramachandran scatter (backbone torsion angles, revealing secondary-structure composition at a glance), and — for AlphaFold structures — a PAE heatmap (pairwise prediction confidence).

— Structural neighborhood —

A 3Di character summarizes, for each residue, the relative orientation of the Cα frame of its nearest spatial neighbor. Because it encodes fold topology rather than chemistry, 3Di alignments detect remote structural similarity that sequence alignment misses.

The Foldseek neighbor list gives the closest experimentally determined structures in the PDB, ranked by structural alignment. TM-score near 1 means near-identical fold; near 0.3 means only rough topology match. This is how one finds what a novel AlphaFold prediction most resembles in the solved-structure universe.

— Confidence and disorder —

For AlphaFold models, the B-factor field carries pLDDT — the model's own estimate of local accuracy on a 0–100 scale. Regions with pLDDT<50 should be treated as essentially unmodeled; they often correspond to intrinsically disordered segments.

Crystallographic B-factors measure how much each atom's electron density is smeared out, in Å². They rise in mobile loops and surface residues and fall in the buried interior. In AlphaFold models this column is repurposed to hold pLDDT instead.

Predicted Aligned Error (PAE) is an AlphaFold confidence matrix: entry (i, j) is the expected error in the position of residue j, in ångströms, when the prediction is superimposed on the true structure at residue i. Low PAE within a block of residues means that block is internally rigid and well-predicted; high PAE between two blocks means their relative placement is uncertain even if each block individually is confident.